Protein AF-A0A317JGL7-F1 (afdb_monomer)

Solvent-accessible surface area (backbone atoms only — not comparable to full-atom values): 8793 Å² total; per-residue (Å²): 131,55,72,70,55,53,52,53,50,45,55,49,22,46,74,71,59,38,49,68,60,43,53,52,46,31,69,76,31,70,33,35,59,76,51,60,47,72,59,53,47,53,44,43,31,50,15,38,63,73,63,32,55,70,47,31,49,56,47,66,72,28,68,26,40,73,66,47,68,76,54,64,68,44,40,49,33,18,29,34,66,58,34,55,73,58,35,52,55,50,64,71,30,68,55,30,70,76,59,64,75,60,56,67,58,53,41,48,34,6,54,76,44,67,22,58,71,48,38,54,49,51,55,71,36,80,80,33,64,76,62,49,70,68,56,54,55,51,50,40,74,75,72,50,88,49,64,62,62,51,50,54,44,52,53,58,58,74,73,113

Secondary structure (DSSP, 8-state):
--HHHHHHHHHHHHHHT-HHHHHHHHHHTTTTTTS-HHHHHHHHHHHHHTT-HHHHHHHHHSGGGGG----HHHHHHHHHTT-HHHHHHHHHSHHHHHSPPPHHHHHHHHHHTT-HHHHHHHTTSGGGGG--HHHHHHHHHHH---HHHHHHHHHHHTT-

pLDDT: mean 86.62, std 7.43, range [59.5, 96.19]

Mean predicted aligned error: 5.41 Å

Nearest PDB structures (foldseek):
  5i9d-assembly1_A  TM=4.124E-01  e=6.430E-01  unidentified
  5nps-assembly1_A  TM=3.185E-01  e=7.068E-01  Homo sapiens
  7t7t-assembly2_B  TM=2.854E-01  e=8.145E-01  Citrus unshiu
  4kvm-assembly1_A  TM=3.212E-01  e=3.697E+00  Schizosaccharomyces pombe 972h-
  5nnp-assembly1_A  TM=2.253E-01  e=1.436E+00  Thermochaetoides thermophila DSM 1495

Foldseek 3Di:
DPLVVLLVQLLVCLQVLVQVSLVVSCVVCVQCLSPDQVSLLVSLLSCLLVVSLVSNVSSCPTPSVVVNLDCPSNLLSCLLQLVLVSNVSVCPDVSCVVPPDDLLSSLLNNLNSVNLVSNLVSLVDPVNLPDDPVSLVVSCVVRDPPPPSSVVSVVSNVVD

Structure (mmCIF, N/CA/C/O backbone):
data_AF-A0A317JGL7-F1
#
_entry.id   AF-A0A317JGL7-F1
#
loop_
_atom_site.group_PDB
_atom_site.id
_atom_site.type_symbol
_atom_site.label_atom_id
_atom_site.label_alt_id
_atom_site.label_comp_id
_atom_site.label_asym_id
_atom_site.label_entity_id
_atom_site.label_seq_id
_atom_site.pdbx_PDB_ins_code
_atom_site.Cartn_x
_atom_site.Cartn_y
_atom_site.Cartn_z
_atom_site.occupancy
_atom_site.B_iso_or_equiv
_atom_site.auth_seq_id
_atom_site.auth_comp_id
_atom_site.auth_asym_id
_atom_site.auth_atom_id
_atom_site.pdbx_PDB_model_num
ATOM 1 N N . MET A 1 1 ? 20.661 4.495 -22.694 1.00 59.50 1 MET A N 1
ATOM 2 C CA . MET A 1 1 ? 20.892 5.270 -21.449 1.00 59.50 1 MET A CA 1
ATOM 3 C C . MET A 1 1 ? 21.668 4.400 -20.473 1.00 59.50 1 MET A C 1
ATOM 5 O O . MET A 1 1 ? 21.392 3.211 -20.425 1.00 59.50 1 MET A O 1
ATOM 9 N N . SER A 1 2 ? 22.622 4.943 -19.712 1.00 74.56 2 SER A N 1
ATOM 10 C CA . SER A 1 2 ? 23.268 4.170 -18.640 1.00 74.56 2 SER A CA 1
ATOM 11 C C . SER A 1 2 ? 22.272 3.890 -17.496 1.00 74.56 2 SER A C 1
ATOM 13 O O . SER A 1 2 ? 21.355 4.696 -17.294 1.00 74.56 2 SER A O 1
ATOM 15 N N . PRO A 1 3 ? 22.452 2.818 -16.698 1.00 72.00 3 PRO A N 1
ATOM 16 C CA . PRO A 1 3 ? 21.606 2.544 -15.530 1.00 72.00 3 PRO A CA 1
ATOM 17 C C . PRO A 1 3 ? 21.520 3.728 -14.549 1.00 72.00 3 PRO A C 1
ATOM 19 O O . PRO A 1 3 ? 20.461 4.014 -13.997 1.00 72.00 3 PRO A O 1
ATOM 22 N N . SER A 1 4 ? 22.611 4.487 -14.393 1.00 77.81 4 SER A N 1
ATOM 23 C CA . SER A 1 4 ? 22.655 5.710 -13.574 1.00 77.81 4 SER A CA 1
ATOM 24 C C . SER A 1 4 ? 21.751 6.826 -14.121 1.00 77.81 4 SER A C 1
ATOM 26 O O . SER A 1 4 ? 21.066 7.506 -13.353 1.00 77.81 4 SER A O 1
ATOM 28 N N . ASN A 1 5 ? 21.678 6.986 -15.447 1.00 84.50 5 ASN A N 1
ATOM 29 C CA . ASN A 1 5 ? 20.816 7.990 -16.075 1.00 84.50 5 ASN A CA 1
ATOM 30 C C . ASN A 1 5 ? 19.332 7.625 -15.948 1.00 84.50 5 ASN A C 1
ATOM 32 O O . ASN A 1 5 ? 18.528 8.507 -15.655 1.00 84.50 5 ASN A O 1
ATOM 36 N N . LEU A 1 6 ? 18.977 6.341 -16.086 1.00 84.25 6 LEU A N 1
ATOM 37 C CA . LEU A 1 6 ? 17.603 5.871 -15.868 1.00 84.25 6 LEU A CA 1
ATOM 38 C C . LEU A 1 6 ? 17.145 6.116 -14.426 1.00 84.25 6 LEU A C 1
ATOM 40 O O . LEU A 1 6 ? 16.033 6.585 -14.205 1.00 84.25 6 LEU A O 1
ATOM 44 N N . GLN A 1 7 ? 18.015 5.883 -13.439 1.00 82.38 7 GLN A N 1
ATOM 45 C CA . GLN A 1 7 ? 17.689 6.148 -12.035 1.00 82.38 7 GLN A CA 1
ATOM 46 C C . GLN A 1 7 ? 17.459 7.637 -11.751 1.00 82.38 7 GLN A C 1
ATOM 48 O O . GLN A 1 7 ? 16.514 7.987 -11.043 1.00 82.38 7 GLN A O 1
ATOM 53 N N . LYS A 1 8 ? 18.297 8.524 -12.301 1.00 87.38 8 LYS A N 1
ATOM 54 C CA . LYS A 1 8 ? 18.108 9.978 -12.167 1.00 87.38 8 LYS A CA 1
ATOM 55 C C . LYS A 1 8 ? 16.805 10.432 -12.824 1.00 87.38 8 LYS A C 1
ATOM 57 O O . LYS A 1 8 ? 16.046 11.162 -12.192 1.00 87.38 8 LYS A O 1
ATOM 62 N N . ALA A 1 9 ? 16.535 9.965 -14.044 1.00 89.62 9 ALA A N 1
ATOM 63 C CA . ALA A 1 9 ? 15.305 10.271 -14.768 1.00 89.62 9 ALA A CA 1
ATOM 64 C C . ALA A 1 9 ? 14.064 9.794 -14.000 1.00 89.62 9 ALA A C 1
ATOM 66 O O . ALA A 1 9 ? 13.105 10.548 -13.866 1.00 89.62 9 ALA A O 1
ATOM 67 N N . LEU A 1 10 ? 14.121 8.596 -13.406 1.00 88.31 10 LEU A N 1
ATOM 68 C CA . LEU A 1 10 ? 13.036 8.052 -12.593 1.00 88.31 10 LEU A CA 1
ATOM 69 C C . LEU A 1 10 ? 12.751 8.961 -11.393 1.00 88.31 10 LEU A C 1
ATOM 71 O O . LEU A 1 10 ? 11.619 9.380 -11.186 1.00 88.31 10 LEU A O 1
ATOM 75 N N . ILE A 1 11 ? 13.782 9.347 -10.636 1.00 86.06 11 ILE A N 1
ATOM 76 C CA . ILE A 1 11 ? 13.613 10.236 -9.476 1.00 86.06 11 ILE A CA 1
ATOM 77 C C . ILE A 1 11 ? 12.961 11.569 -9.877 1.00 86.06 11 ILE A C 1
ATOM 79 O O . ILE A 1 11 ? 12.111 12.067 -9.138 1.00 86.06 11 ILE A O 1
ATOM 83 N N . VAL A 1 12 ? 13.353 12.152 -11.015 1.00 89.81 12 VAL A N 1
ATOM 84 C CA . VAL A 1 12 ? 12.757 13.402 -11.514 1.00 89.81 12 VAL A CA 1
ATOM 85 C C . VAL A 1 12 ? 11.292 13.189 -11.881 1.00 89.81 12 VAL A C 1
ATOM 87 O O . VAL A 1 12 ? 10.447 13.909 -11.360 1.00 89.81 12 VAL A O 1
ATOM 90 N N . ALA A 1 13 ? 10.989 12.164 -12.681 1.00 90.75 13 ALA A N 1
ATOM 91 C CA . ALA A 1 13 ? 9.632 11.866 -13.129 1.00 90.75 13 ALA A CA 1
ATOM 92 C C . ALA A 1 13 ? 8.659 11.651 -11.959 1.00 90.75 13 ALA A C 1
ATOM 94 O O . ALA A 1 13 ? 7.531 12.129 -11.979 1.00 90.75 13 ALA A O 1
ATOM 95 N N . ILE A 1 14 ? 9.104 11.005 -10.878 1.00 85.44 14 ILE A N 1
ATOM 96 C CA . ILE A 1 14 ? 8.277 10.840 -9.675 1.00 85.44 14 ILE A CA 1
ATOM 97 C C . ILE A 1 14 ? 8.040 12.136 -8.919 1.00 85.44 14 ILE A C 1
ATOM 99 O O . ILE A 1 14 ? 6.915 12.373 -8.472 1.00 85.44 14 ILE A O 1
ATOM 103 N N . LYS A 1 15 ? 9.070 12.975 -8.786 1.00 84.50 15 LYS A N 1
ATOM 104 C CA . LYS A 1 15 ? 8.933 14.283 -8.138 1.00 84.50 15 LYS A CA 1
ATOM 105 C C . LYS A 1 15 ? 7.970 15.195 -8.892 1.00 84.50 15 LYS A C 1
ATOM 107 O O . LYS A 1 15 ? 7.255 15.954 -8.253 1.00 84.50 15 LYS A O 1
ATOM 112 N N . THR A 1 16 ? 7.949 15.115 -10.220 1.00 89.62 16 THR A N 1
ATOM 113 C CA . THR A 1 16 ? 7.069 15.930 -11.067 1.00 89.62 16 THR A CA 1
ATOM 114 C C . THR A 1 1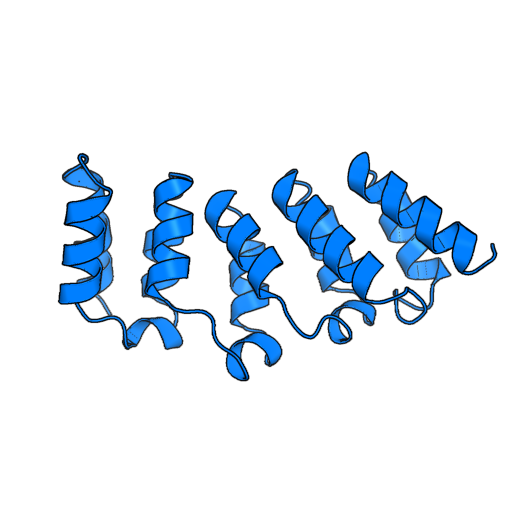6 ? 5.719 15.277 -11.361 1.00 89.62 16 THR A C 1
ATOM 116 O O . THR A 1 16 ? 4.858 15.929 -11.938 1.00 89.62 16 THR A O 1
ATOM 119 N N . GLY A 1 17 ? 5.519 14.009 -10.981 1.00 89.56 17 GLY A N 1
ATOM 120 C CA . GLY A 1 17 ? 4.296 13.261 -11.292 1.00 89.56 17 GLY A CA 1
ATOM 121 C C . GLY A 1 17 ? 4.164 12.856 -12.760 1.00 89.56 17 GLY A C 1
ATOM 122 O O . GLY A 1 17 ? 3.065 12.550 -13.214 1.00 89.56 17 GLY A O 1
ATOM 123 N N . ASP A 1 18 ? 5.272 12.834 -13.498 1.00 94.25 18 ASP A N 1
ATOM 124 C CA . ASP A 1 18 ? 5.323 12.486 -14.915 1.00 94.25 18 ASP A CA 1
ATOM 125 C C . ASP A 1 18 ? 5.168 10.970 -15.118 1.00 94.25 18 ASP A C 1
ATOM 127 O O . ASP A 1 18 ? 6.133 10.199 -15.171 1.00 94.25 18 ASP A O 1
ATOM 131 N N . LEU A 1 19 ? 3.907 10.541 -15.200 1.00 93.19 19 LEU A N 1
ATOM 132 C CA . LEU A 1 19 ? 3.527 9.148 -15.404 1.00 93.19 19 LEU A CA 1
ATOM 133 C C . LEU A 1 19 ? 4.074 8.577 -16.718 1.00 93.19 19 LEU A C 1
ATOM 135 O O . LEU A 1 19 ? 4.467 7.410 -16.749 1.00 93.19 19 LEU A O 1
ATOM 139 N N . GLU A 1 20 ? 4.118 9.375 -17.783 1.00 94.88 20 GLU A N 1
ATOM 140 C CA . GLU A 1 20 ? 4.553 8.909 -19.101 1.00 94.88 20 GLU A CA 1
ATOM 141 C C . GLU A 1 20 ? 6.045 8.590 -19.098 1.00 94.88 20 GLU A C 1
ATOM 143 O O . GLU A 1 20 ? 6.448 7.499 -19.510 1.00 94.88 20 GLU A O 1
ATOM 148 N N . THR A 1 21 ? 6.867 9.462 -18.508 1.00 93.06 21 THR A N 1
ATOM 149 C CA . THR A 1 21 ? 8.292 9.163 -18.326 1.00 93.06 21 THR A CA 1
ATOM 150 C C . THR A 1 21 ? 8.496 7.921 -17.455 1.00 93.06 21 THR A C 1
ATOM 152 O O . THR A 1 21 ? 9.347 7.086 -17.767 1.00 93.06 21 THR A O 1
ATOM 155 N N . VAL A 1 22 ? 7.697 7.723 -16.398 1.00 92.31 22 VA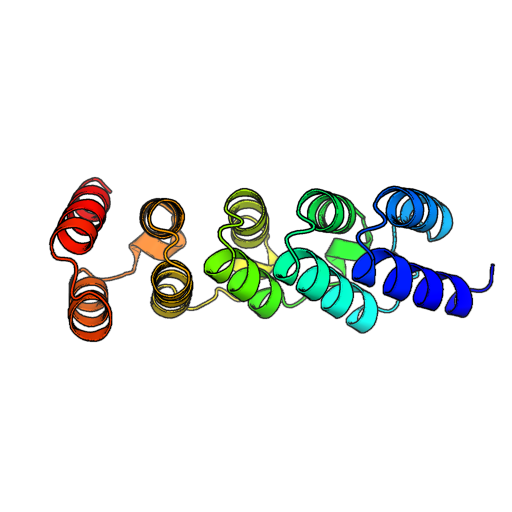L A N 1
ATOM 156 C CA . VAL A 1 22 ? 7.770 6.494 -15.585 1.00 92.31 22 VAL A CA 1
ATOM 157 C C . VAL A 1 22 ? 7.443 5.250 -16.412 1.00 92.31 22 VAL A C 1
ATOM 159 O O . VAL A 1 22 ? 8.184 4.271 -16.328 1.00 92.31 22 VAL A O 1
ATOM 162 N N . ARG A 1 23 ? 6.396 5.276 -17.247 1.00 93.12 23 ARG A N 1
ATOM 163 C CA . ARG A 1 23 ? 6.047 4.157 -18.144 1.00 93.12 23 ARG A CA 1
ATOM 164 C C . ARG A 1 23 ? 7.181 3.834 -19.118 1.00 93.12 23 ARG A C 1
ATOM 166 O O . ARG A 1 23 ? 7.534 2.666 -19.273 1.00 93.12 23 ARG A O 1
ATOM 173 N N . VAL A 1 24 ? 7.798 4.853 -19.717 1.00 93.50 24 VAL A N 1
ATOM 174 C CA . VAL A 1 24 ? 8.959 4.679 -20.605 1.00 93.50 24 VAL A CA 1
ATOM 175 C C . VAL A 1 24 ? 10.135 4.049 -19.855 1.00 93.50 24 VAL A C 1
ATOM 177 O O . VAL A 1 24 ? 10.755 3.108 -20.353 1.00 93.50 24 VAL A O 1
ATOM 180 N N . ILE A 1 25 ? 10.428 4.512 -18.636 1.00 91.56 25 ILE A N 1
ATOM 181 C CA . ILE A 1 25 ? 11.523 3.967 -17.822 1.00 91.56 25 ILE A CA 1
ATOM 182 C C . ILE A 1 25 ? 11.252 2.517 -17.415 1.00 91.56 25 ILE A C 1
ATOM 184 O O . ILE A 1 25 ? 12.182 1.712 -17.447 1.00 91.56 25 ILE A O 1
ATOM 188 N N . ILE A 1 26 ? 10.012 2.162 -17.064 1.00 92.25 26 ILE A N 1
ATOM 189 C CA . ILE A 1 26 ? 9.619 0.778 -16.756 1.00 92.25 26 ILE A CA 1
ATOM 190 C C . ILE A 1 26 ? 10.009 -0.148 -17.916 1.00 92.25 26 ILE A C 1
ATOM 192 O O . ILE A 1 26 ? 10.686 -1.152 -17.697 1.00 92.25 26 ILE A O 1
ATOM 196 N N . ILE A 1 27 ? 9.673 0.232 -19.152 1.00 91.00 27 ILE A N 1
ATOM 197 C CA . ILE A 1 27 ? 10.020 -0.537 -20.356 1.00 91.00 27 ILE A CA 1
ATOM 198 C C . ILE A 1 27 ? 11.546 -0.584 -20.553 1.00 91.00 27 ILE A C 1
ATOM 200 O O . ILE A 1 27 ? 12.108 -1.647 -20.806 1.00 91.00 27 ILE A O 1
ATOM 204 N N . ALA A 1 28 ? 12.236 0.546 -20.381 1.00 90.38 28 ALA A N 1
ATOM 205 C CA . ALA A 1 28 ? 13.672 0.674 -20.644 1.00 90.38 28 ALA A CA 1
ATOM 206 C C . ALA A 1 28 ? 14.601 0.049 -19.580 1.00 90.38 28 ALA A C 1
ATOM 208 O O . ALA A 1 28 ? 15.813 0.014 -19.786 1.00 90.38 28 ALA A O 1
ATOM 209 N N . SER A 1 29 ? 14.073 -0.407 -18.439 1.00 88.31 29 SER A N 1
ATOM 210 C CA . SER A 1 29 ? 14.858 -0.892 -17.285 1.00 88.31 29 SER A CA 1
ATOM 211 C C . SER A 1 29 ? 14.502 -2.317 -16.861 1.00 88.31 29 SER A C 1
ATOM 213 O O . SER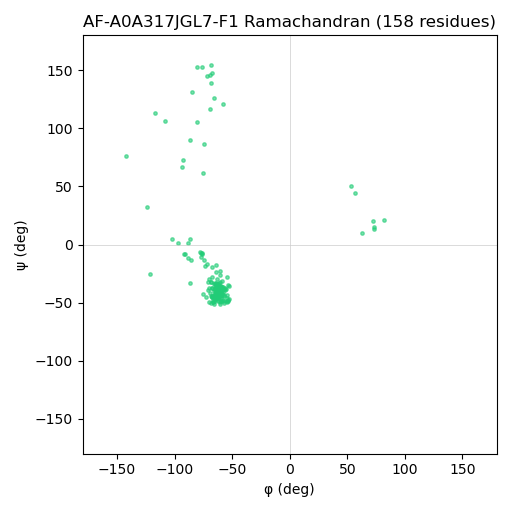 A 1 29 ? 14.534 -2.647 -15.671 1.00 88.31 29 SER A O 1
ATOM 215 N N . ASN A 1 30 ? 14.116 -3.150 -17.836 1.00 90.44 30 ASN A N 1
ATOM 216 C CA . ASN A 1 30 ? 13.707 -4.534 -17.599 1.00 90.44 30 ASN A CA 1
ATOM 217 C C . ASN A 1 30 ? 12.608 -4.612 -16.521 1.00 90.44 30 ASN A C 1
ATOM 219 O O . ASN A 1 30 ? 12.727 -5.322 -15.521 1.00 90.44 30 ASN A O 1
ATOM 223 N N . ASN A 1 31 ? 11.562 -3.796 -16.687 1.00 92.88 31 ASN A N 1
ATOM 224 C CA . ASN A 1 31 ? 10.448 -3.679 -15.748 1.00 92.88 31 ASN A CA 1
ATOM 225 C C . ASN A 1 31 ? 10.888 -3.296 -14.315 1.00 92.88 31 ASN A C 1
ATOM 227 O O . ASN A 1 31 ? 10.446 -3.882 -13.325 1.00 92.88 31 ASN A O 1
ATOM 231 N N . LEU A 1 32 ? 11.797 -2.318 -14.210 1.00 91.88 32 LEU A N 1
ATOM 232 C CA . LEU A 1 32 ? 12.438 -1.834 -12.978 1.00 91.88 32 LEU A CA 1
ATOM 233 C C . LEU A 1 32 ? 13.313 -2.863 -12.227 1.00 91.88 32 LEU A C 1
ATOM 235 O O . LEU A 1 32 ? 13.748 -2.567 -11.111 1.00 91.88 32 LEU A O 1
ATOM 239 N N . LYS A 1 33 ? 13.622 -4.041 -12.795 1.00 90.06 33 LYS A N 1
ATOM 240 C CA . LYS A 1 33 ? 14.520 -5.028 -12.152 1.00 90.06 33 LYS A CA 1
ATOM 241 C C . LYS A 1 33 ? 15.934 -4.492 -11.952 1.00 90.06 33 LYS A C 1
ATOM 243 O O . LYS A 1 33 ? 16.559 -4.791 -10.938 1.00 90.06 33 LYS A O 1
ATOM 248 N N . ASP A 1 34 ? 16.394 -3.655 -12.877 1.00 85.56 34 ASP A N 1
ATOM 249 C CA . ASP A 1 34 ? 17.758 -3.115 -12.877 1.00 85.56 34 ASP A CA 1
ATOM 250 C C . ASP A 1 34 ? 17.877 -1.815 -12.052 1.00 85.56 34 ASP A C 1
ATOM 252 O O . ASP A 1 34 ? 18.939 -1.189 -11.967 1.00 85.56 34 ASP A O 1
ATOM 256 N N . VAL A 1 35 ? 16.776 -1.369 -11.435 1.00 84.44 35 VAL A N 1
ATOM 257 C CA . VAL A 1 35 ? 16.745 -0.164 -10.602 1.00 84.44 35 VAL A CA 1
ATOM 258 C C . VAL A 1 35 ? 17.182 -0.496 -9.179 1.00 84.44 35 VAL A C 1
ATOM 260 O O . VAL A 1 35 ? 16.664 -1.404 -8.533 1.00 84.44 35 VAL A O 1
ATOM 263 N N . TYR A 1 36 ? 18.100 0.310 -8.639 1.00 86.00 36 TYR A N 1
ATOM 264 C CA . TYR A 1 36 ? 18.558 0.172 -7.259 1.00 86.00 36 TYR A CA 1
ATOM 265 C C . TYR A 1 36 ? 17.389 0.272 -6.260 1.00 86.00 36 TYR A C 1
ATOM 267 O O . TYR A 1 36 ? 16.694 1.290 -6.186 1.00 86.00 36 TYR A O 1
ATOM 275 N N . PHE A 1 37 ? 17.177 -0.779 -5.462 1.00 83.12 37 PHE A N 1
ATOM 276 C CA . PHE A 1 37 ? 15.965 -0.940 -4.650 1.00 83.12 37 PHE A CA 1
ATOM 277 C C . PHE A 1 37 ? 15.686 0.199 -3.643 1.00 83.12 37 PHE A C 1
ATOM 279 O O . PHE A 1 37 ? 14.515 0.554 -3.496 1.00 83.12 37 PHE A O 1
ATOM 286 N N . PRO A 1 38 ? 16.665 0.844 -2.962 1.00 86.69 38 PRO A N 1
ATOM 287 C CA . PRO A 1 38 ? 16.372 1.977 -2.082 1.00 86.69 38 PRO A CA 1
ATOM 288 C C . PRO A 1 38 ? 15.838 3.178 -2.854 1.00 86.69 38 PRO A C 1
ATOM 290 O O . PRO A 1 38 ? 14.975 3.897 -2.347 1.00 86.69 38 PRO A O 1
ATOM 293 N N . ASN A 1 39 ? 16.308 3.376 -4.090 1.00 84.94 39 ASN A N 1
ATOM 294 C CA . ASN A 1 39 ? 15.779 4.415 -4.965 1.00 84.94 39 ASN A CA 1
ATOM 295 C C . ASN A 1 39 ? 14.341 4.097 -5.355 1.00 84.94 39 ASN A C 1
ATOM 297 O O . ASN A 1 39 ? 13.502 4.989 -5.252 1.00 84.94 39 ASN A O 1
ATOM 301 N N . LEU A 1 40 ? 14.043 2.844 -5.712 1.00 89.19 40 LEU A N 1
ATOM 302 C CA . LEU A 1 40 ? 12.687 2.409 -6.049 1.00 89.19 40 LEU A CA 1
ATOM 303 C C . LEU A 1 40 ? 11.722 2.508 -4.854 1.00 89.19 40 LEU A C 1
ATOM 305 O O . LEU A 1 40 ? 10.610 3.010 -4.994 1.00 89.19 40 LEU A O 1
ATOM 309 N N . LYS A 1 41 ? 12.160 2.113 -3.652 1.00 91.94 41 LYS A N 1
ATOM 310 C CA . LYS A 1 41 ? 11.378 2.250 -2.412 1.00 91.94 41 LYS A CA 1
ATOM 311 C C . LYS A 1 41 ? 11.058 3.711 -2.103 1.00 91.94 41 LYS A C 1
ATOM 313 O O . LYS A 1 41 ? 9.904 4.040 -1.844 1.00 91.94 41 LYS A O 1
ATOM 318 N N . ARG A 1 42 ? 12.070 4.585 -2.113 1.00 90.25 42 ARG A N 1
ATOM 319 C CA . ARG A 1 42 ? 11.892 6.027 -1.871 1.00 90.25 42 ARG A CA 1
ATOM 320 C C . ARG A 1 42 ? 10.936 6.637 -2.891 1.00 90.25 42 ARG A C 1
ATOM 322 O O . ARG A 1 42 ? 10.047 7.391 -2.527 1.00 90.25 42 ARG A O 1
ATOM 329 N N . THR A 1 43 ? 11.113 6.254 -4.145 1.00 89.50 43 THR A N 1
ATOM 330 C CA . THR A 1 43 ? 10.274 6.627 -5.280 1.00 89.50 43 THR A CA 1
ATOM 331 C C . THR A 1 43 ? 8.806 6.241 -5.071 1.00 89.50 43 THR A C 1
ATOM 333 O O . THR A 1 43 ? 7.928 7.087 -5.210 1.00 89.50 43 THR A O 1
ATOM 336 N N . LEU A 1 44 ? 8.532 4.997 -4.664 1.00 94.88 44 LEU A N 1
ATOM 337 C CA . LEU A 1 44 ? 7.175 4.553 -4.350 1.00 94.88 44 LEU A CA 1
ATOM 338 C C . LEU A 1 44 ? 6.558 5.402 -3.229 1.00 94.88 44 LEU A C 1
ATOM 340 O O . LEU A 1 44 ? 5.450 5.903 -3.386 1.00 94.88 44 LEU A O 1
ATOM 344 N N . ILE A 1 45 ? 7.283 5.605 -2.125 1.00 95.12 45 ILE A N 1
ATOM 345 C CA . ILE A 1 45 ? 6.798 6.399 -0.983 1.00 95.12 45 ILE A CA 1
ATOM 346 C C . ILE A 1 45 ? 6.475 7.836 -1.409 1.00 95.12 45 ILE A C 1
ATOM 348 O O . ILE A 1 45 ? 5.401 8.333 -1.090 1.00 95.12 45 ILE A O 1
ATOM 352 N N . GLU A 1 46 ? 7.361 8.480 -2.168 1.00 93.25 46 GLU A N 1
ATOM 353 C CA . GLU A 1 46 ? 7.174 9.861 -2.624 1.00 93.25 46 GLU A CA 1
ATOM 354 C C . GLU A 1 46 ? 5.966 9.996 -3.565 1.00 93.25 46 GLU A C 1
ATOM 356 O O . GLU A 1 46 ? 5.182 10.932 -3.435 1.00 93.25 46 GLU A O 1
ATOM 361 N N . SER A 1 47 ? 5.760 9.026 -4.465 1.00 94.38 47 SER A N 1
ATOM 362 C CA . SER A 1 47 ? 4.584 9.018 -5.346 1.00 94.38 47 SER A CA 1
ATOM 363 C C . SER A 1 47 ? 3.266 8.905 -4.574 1.00 94.38 47 SER A C 1
ATOM 365 O O . SER A 1 47 ? 2.294 9.566 -4.925 1.00 94.38 47 SER A O 1
ATOM 367 N N . ILE A 1 48 ? 3.243 8.117 -3.494 1.00 96.19 48 ILE A N 1
ATOM 368 C CA . ILE A 1 48 ? 2.072 7.971 -2.621 1.00 96.19 48 ILE A CA 1
ATOM 369 C C . ILE A 1 48 ? 1.849 9.266 -1.845 1.00 96.19 48 ILE A C 1
ATOM 371 O O . ILE A 1 48 ? 0.751 9.804 -1.861 1.00 96.19 48 ILE A O 1
ATOM 375 N N . LYS A 1 49 ? 2.899 9.791 -1.213 1.00 94.38 49 LYS A N 1
ATOM 376 C CA . LYS A 1 49 ? 2.843 11.010 -0.403 1.00 94.38 49 LYS A CA 1
ATOM 377 C C . LYS A 1 49 ? 2.340 12.226 -1.190 1.00 94.38 49 LYS A C 1
ATOM 379 O O . LYS A 1 49 ? 1.589 13.028 -0.647 1.00 94.38 49 LYS A O 1
ATOM 384 N N . ASN A 1 50 ? 2.729 12.347 -2.459 1.00 91.94 50 ASN A N 1
ATOM 385 C CA . ASN A 1 50 ? 2.317 13.452 -3.331 1.00 91.94 50 ASN A CA 1
ATOM 386 C C . ASN A 1 50 ? 0.982 13.193 -4.051 1.00 91.94 50 ASN A C 1
ATOM 388 O O . ASN A 1 50 ? 0.574 13.986 -4.893 1.00 91.94 50 ASN A O 1
ATOM 392 N N . GLY A 1 51 ? 0.294 12.084 -3.757 1.00 91.62 51 GLY A N 1
ATOM 393 C CA . GLY A 1 51 ? -0.992 11.758 -4.374 1.00 91.62 51 GLY A CA 1
ATOM 394 C C . GLY A 1 51 ? -0.904 11.312 -5.837 1.00 91.62 51 GLY A C 1
ATOM 395 O O . GLY A 1 51 ? -1.931 11.205 -6.508 1.00 91.62 51 GLY A O 1
ATOM 396 N N . HIS A 1 52 ? 0.290 10.989 -6.346 1.00 94.12 52 HIS A N 1
ATOM 397 C CA . HIS A 1 52 ? 0.509 10.444 -7.690 1.00 94.12 52 HIS A CA 1
ATOM 398 C C . HIS A 1 52 ? 0.104 8.958 -7.748 1.00 94.12 52 HIS A C 1
ATOM 400 O O . HIS A 1 52 ? 0.917 8.067 -7.997 1.00 94.12 52 HIS A O 1
ATOM 406 N N . VAL A 1 53 ? -1.178 8.677 -7.497 1.00 92.00 53 VAL A N 1
ATOM 407 C CA . VAL A 1 53 ? -1.722 7.323 -7.302 1.00 92.00 53 VAL A CA 1
ATOM 408 C C . VAL A 1 53 ? -1.487 6.416 -8.511 1.00 92.00 53 VAL A C 1
ATOM 410 O O . VAL A 1 53 ? -1.114 5.257 -8.338 1.00 92.00 53 VAL A O 1
ATOM 413 N N . GLU A 1 54 ? -1.681 6.917 -9.731 1.00 93.94 54 GLU A N 1
ATOM 414 C CA . GLU A 1 54 ? -1.462 6.115 -10.945 1.00 93.94 54 GLU A CA 1
ATOM 415 C C . GLU A 1 54 ? 0.017 5.788 -11.165 1.00 93.94 54 GLU A C 1
ATOM 417 O O . GLU A 1 54 ? 0.353 4.690 -11.608 1.00 93.94 54 GLU A O 1
ATOM 422 N N . LEU A 1 55 ? 0.911 6.689 -10.758 1.00 94.12 55 LEU A N 1
ATOM 423 C CA . LEU A 1 55 ? 2.348 6.450 -10.773 1.00 94.12 55 LEU A CA 1
ATOM 424 C C . LEU A 1 55 ? 2.716 5.362 -9.758 1.00 94.12 55 LEU A C 1
ATOM 426 O O . LEU A 1 55 ? 3.362 4.375 -10.111 1.00 94.12 55 LEU A O 1
ATOM 430 N N . ALA A 1 56 ? 2.241 5.488 -8.517 1.00 95.44 56 ALA A N 1
ATOM 431 C CA . ALA A 1 56 ? 2.455 4.474 -7.491 1.00 95.44 56 ALA A CA 1
ATOM 432 C C . ALA A 1 56 ? 1.982 3.088 -7.965 1.00 95.44 56 ALA A C 1
ATOM 434 O O . ALA A 1 56 ? 2.708 2.107 -7.820 1.00 95.44 56 ALA A O 1
ATOM 435 N N . LYS A 1 57 ? 0.813 3.003 -8.614 1.00 95.19 57 LYS A N 1
ATOM 436 C CA . LYS A 1 57 ? 0.313 1.754 -9.214 1.00 95.19 57 LYS A CA 1
ATOM 437 C C . LYS A 1 57 ? 1.205 1.232 -10.341 1.00 95.19 57 LYS A C 1
ATOM 439 O O . LYS A 1 57 ? 1.453 0.029 -10.389 1.00 95.19 57 LYS A O 1
ATOM 444 N N . ALA A 1 58 ? 1.706 2.098 -11.223 1.00 94.50 58 ALA A N 1
ATOM 445 C CA . ALA A 1 58 ? 2.642 1.697 -12.274 1.00 94.50 58 ALA A CA 1
ATOM 446 C C . ALA A 1 58 ? 3.919 1.081 -11.676 1.00 94.50 58 ALA A C 1
ATOM 448 O O . ALA A 1 58 ? 4.372 0.030 -12.119 1.00 94.50 58 ALA A O 1
ATOM 449 N N . ILE A 1 59 ? 4.446 1.657 -10.590 1.00 93.81 59 ILE A N 1
ATOM 450 C CA . ILE A 1 59 ? 5.571 1.062 -9.857 1.00 93.81 59 ILE A CA 1
ATOM 451 C C . ILE A 1 59 ? 5.168 -0.283 -9.243 1.00 93.81 59 ILE A C 1
ATOM 453 O O . ILE A 1 59 ? 5.901 -1.255 -9.387 1.00 93.81 59 ILE A O 1
ATOM 457 N N . MET A 1 60 ? 4.014 -0.371 -8.576 1.00 95.06 60 MET A N 1
ATOM 458 C CA . MET A 1 60 ? 3.563 -1.591 -7.887 1.00 95.06 60 MET A CA 1
ATOM 459 C C . MET A 1 60 ? 3.227 -2.758 -8.826 1.00 95.06 60 MET A C 1
ATOM 461 O O . MET A 1 60 ? 3.180 -3.900 -8.376 1.00 95.06 60 MET A O 1
ATOM 465 N N . THR A 1 61 ? 2.986 -2.478 -10.107 1.00 94.62 61 THR A N 1
ATOM 466 C CA . THR A 1 61 ? 2.756 -3.489 -11.153 1.00 94.62 61 THR A CA 1
AT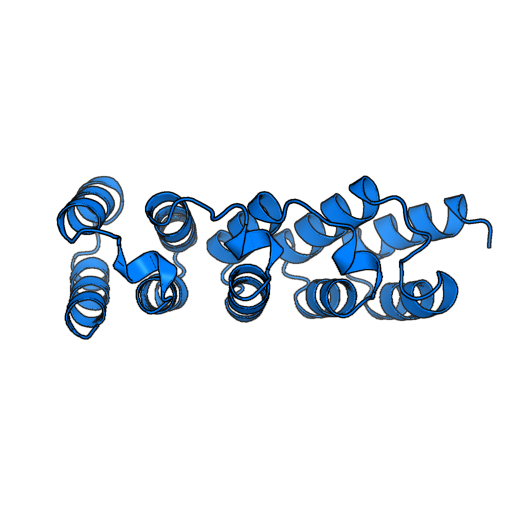OM 467 C C . THR A 1 61 ? 4.038 -3.906 -11.875 1.00 94.62 61 THR A C 1
ATOM 469 O O . THR A 1 61 ? 4.017 -4.872 -12.632 1.00 94.62 61 THR A O 1
ATOM 472 N N . SER A 1 62 ? 5.158 -3.223 -11.619 1.00 94.31 62 SER A N 1
ATOM 473 C CA . SER A 1 62 ? 6.461 -3.604 -12.162 1.00 94.31 62 SER A CA 1
ATOM 474 C C . SER A 1 62 ? 7.060 -4.811 -11.438 1.00 94.31 62 SER A C 1
ATOM 476 O O . SER A 1 62 ? 6.855 -5.002 -10.236 1.00 94.31 62 SER A O 1
ATOM 478 N N . ASP A 1 63 ? 7.894 -5.578 -12.135 1.00 94.19 63 ASP A N 1
ATOM 479 C CA . ASP A 1 63 ? 8.620 -6.698 -11.533 1.00 94.19 63 ASP A CA 1
ATOM 480 C C . ASP A 1 63 ? 9.598 -6.222 -10.446 1.00 94.19 63 ASP A C 1
ATOM 482 O O . ASP A 1 63 ? 9.801 -6.901 -9.438 1.00 94.19 63 ASP A O 1
ATOM 486 N N . GLY A 1 64 ? 10.174 -5.024 -10.608 1.00 91.62 64 GLY A N 1
ATOM 487 C CA . GLY A 1 64 ? 11.050 -4.408 -9.611 1.00 91.62 64 GLY A CA 1
ATOM 488 C C . GLY A 1 64 ? 10.368 -4.169 -8.258 1.00 91.62 64 GLY A C 1
ATOM 489 O O . GLY A 1 64 ? 11.048 -4.129 -7.230 1.00 91.62 64 GLY A O 1
ATOM 490 N N . PHE A 1 65 ? 9.033 -4.078 -8.202 1.00 93.06 65 PHE A N 1
ATOM 491 C CA . PHE A 1 65 ? 8.296 -3.946 -6.939 1.00 93.06 65 PHE A CA 1
ATOM 492 C C . PHE A 1 65 ? 8.550 -5.112 -5.979 1.00 93.06 65 PHE A C 1
ATOM 494 O O . PHE A 1 65 ? 8.568 -4.918 -4.759 1.00 93.06 65 PHE A O 1
ATOM 501 N N . ALA A 1 66 ? 8.795 -6.316 -6.509 1.00 90.38 66 ALA A N 1
ATOM 502 C CA . ALA A 1 66 ? 9.115 -7.489 -5.704 1.00 90.38 66 ALA A CA 1
ATOM 503 C C . ALA A 1 66 ? 10.401 -7.308 -4.875 1.00 90.38 66 ALA A C 1
ATOM 505 O O . ALA A 1 66 ? 10.502 -7.876 -3.786 1.00 90.38 66 ALA A O 1
ATOM 506 N N . ASN A 1 67 ? 11.323 -6.448 -5.327 1.00 88.69 67 ASN A N 1
ATOM 507 C CA . ASN A 1 67 ? 12.585 -6.149 -4.645 1.00 88.69 67 ASN A CA 1
ATOM 508 C C . ASN A 1 67 ? 12.414 -5.198 -3.441 1.00 88.69 67 ASN A C 1
ATOM 510 O O . ASN A 1 67 ? 13.341 -5.021 -2.647 1.00 88.69 67 ASN A O 1
ATOM 514 N N . ILE A 1 68 ? 11.239 -4.578 -3.259 1.00 90.56 68 ILE A N 1
ATOM 515 C CA . ILE A 1 68 ? 10.961 -3.707 -2.109 1.00 90.56 68 ILE A CA 1
ATOM 516 C C . ILE A 1 68 ? 10.466 -4.555 -0.935 1.00 90.56 68 ILE A C 1
ATOM 518 O O . ILE A 1 68 ? 9.267 -4.749 -0.756 1.00 90.56 68 ILE A O 1
ATOM 522 N N . TYR A 1 69 ? 11.388 -5.030 -0.096 1.00 87.81 69 TYR A N 1
ATOM 523 C CA . TYR A 1 69 ? 11.070 -5.940 1.014 1.00 87.81 69 TYR A CA 1
ATOM 524 C C . TYR A 1 69 ? 10.196 -5.316 2.119 1.00 87.81 69 TYR A C 1
ATOM 526 O O . TYR A 1 69 ? 9.377 -6.007 2.717 1.00 87.81 69 TYR A O 1
ATOM 534 N N . ASN A 1 70 ? 10.356 -4.018 2.400 1.00 88.44 70 ASN A N 1
ATOM 535 C CA . ASN A 1 70 ? 9.646 -3.323 3.476 1.00 88.44 70 ASN A CA 1
ATOM 536 C C . ASN A 1 70 ? 8.747 -2.218 2.913 1.00 88.44 70 ASN A C 1
ATOM 538 O O . ASN A 1 70 ? 9.238 -1.195 2.425 1.00 88.44 70 ASN A O 1
ATOM 542 N N . LEU A 1 71 ? 7.436 -2.419 3.066 1.00 92.44 71 LEU A N 1
ATOM 543 C CA . LEU A 1 71 ? 6.379 -1.524 2.599 1.00 92.44 71 LEU A CA 1
ATOM 544 C C . LEU A 1 71 ? 5.760 -0.655 3.707 1.00 92.44 71 LEU A C 1
ATOM 546 O O . LEU A 1 71 ? 4.843 0.104 3.412 1.00 92.44 71 LEU A O 1
ATOM 550 N N . LYS A 1 72 ? 6.261 -0.699 4.954 1.00 91.62 72 LYS A N 1
ATOM 551 C CA . LYS A 1 72 ? 5.690 0.055 6.090 1.00 91.62 72 LYS A CA 1
ATOM 552 C C . LYS A 1 72 ? 5.551 1.550 5.784 1.00 91.62 72 LYS A C 1
ATOM 554 O O . LYS A 1 72 ? 4.484 2.114 5.979 1.00 91.62 72 LYS A O 1
ATOM 559 N N . GLY A 1 73 ? 6.602 2.178 5.251 1.00 93.06 73 GLY A N 1
ATOM 560 C CA . GLY A 1 73 ? 6.563 3.604 4.894 1.00 93.06 73 GLY A CA 1
ATOM 561 C C . GLY A 1 73 ? 5.531 3.921 3.808 1.00 93.06 73 GLY A C 1
ATOM 562 O O . GLY A 1 73 ? 4.793 4.887 3.928 1.00 93.06 73 GLY A O 1
ATOM 563 N N . ALA A 1 74 ? 5.425 3.066 2.786 1.00 95.31 74 ALA A N 1
ATOM 564 C CA . ALA A 1 74 ? 4.436 3.224 1.720 1.00 95.31 74 ALA A CA 1
ATOM 565 C C . ALA A 1 74 ? 3.000 3.065 2.250 1.00 95.31 74 ALA A C 1
ATOM 567 O O . ALA A 1 74 ? 2.105 3.797 1.840 1.00 95.31 74 ALA A O 1
ATOM 568 N N . LEU A 1 75 ? 2.789 2.138 3.189 1.00 94.69 75 LEU A N 1
ATOM 569 C CA . LEU A 1 75 ? 1.494 1.922 3.824 1.00 94.69 75 LEU A CA 1
ATOM 570 C C . LEU A 1 75 ? 1.082 3.103 4.703 1.00 94.69 75 LEU A C 1
ATOM 572 O O . LEU A 1 75 ? -0.057 3.538 4.602 1.00 94.69 75 LEU A O 1
ATOM 576 N N . ILE A 1 76 ? 1.998 3.644 5.514 1.00 93.62 76 ILE A N 1
ATOM 577 C CA . ILE A 1 76 ? 1.738 4.825 6.353 1.00 93.62 76 ILE A CA 1
ATOM 578 C C . ILE A 1 76 ? 1.286 6.006 5.493 1.00 93.62 76 ILE A C 1
ATOM 580 O O . ILE A 1 76 ? 0.235 6.580 5.766 1.00 93.62 76 ILE A O 1
ATOM 584 N N . GLU A 1 77 ? 2.019 6.328 4.423 1.00 95.56 77 GLU A N 1
ATOM 585 C CA . GLU A 1 77 ? 1.627 7.427 3.530 1.00 95.56 77 GLU A CA 1
ATOM 586 C C . GLU A 1 77 ? 0.290 7.139 2.830 1.00 95.56 77 GLU A C 1
ATOM 588 O O . GLU A 1 77 ? -0.530 8.038 2.670 1.00 95.56 77 GLU A O 1
ATOM 593 N N . ALA A 1 78 ? 0.002 5.879 2.479 1.00 95.50 78 ALA A N 1
ATOM 594 C CA . ALA A 1 78 ? -1.286 5.512 1.894 1.00 95.50 78 ALA A CA 1
ATOM 595 C C . ALA A 1 78 ? -2.455 5.655 2.887 1.00 95.50 78 ALA A C 1
ATOM 597 O O . ALA A 1 78 ? -3.542 6.066 2.481 1.00 95.50 78 ALA A O 1
ATOM 598 N N . MET A 1 79 ? -2.247 5.332 4.169 1.00 93.94 79 MET A N 1
ATOM 599 C CA . MET A 1 79 ? -3.238 5.531 5.237 1.00 93.94 79 MET A CA 1
ATOM 600 C C . MET A 1 79 ? -3.488 7.016 5.473 1.00 93.94 79 MET A C 1
ATOM 602 O O . MET A 1 79 ? -4.634 7.461 5.471 1.00 93.94 79 MET A O 1
ATOM 606 N N . LYS A 1 80 ? -2.404 7.778 5.626 1.00 93.12 80 LYS A N 1
ATOM 607 C CA . LYS A 1 80 ? -2.435 9.206 5.927 1.00 93.12 80 LYS A CA 1
ATOM 608 C C . LYS A 1 80 ? -2.972 10.056 4.776 1.00 93.12 80 LYS A C 1
ATOM 610 O O . LYS A 1 80 ? -3.568 11.085 5.053 1.00 93.12 80 LYS A O 1
ATOM 615 N N . GLY A 1 81 ? -2.738 9.647 3.526 1.00 92.94 81 GLY A N 1
ATOM 616 C CA . GLY A 1 81 ? -3.161 10.358 2.313 1.00 92.94 81 GLY A CA 1
ATOM 617 C C . GLY A 1 81 ? -4.463 9.855 1.683 1.00 92.94 81 GLY A C 1
ATOM 618 O O . GLY A 1 81 ? -4.868 10.345 0.630 1.00 92.94 81 GLY A O 1
ATOM 619 N N . GLY A 1 82 ? -5.132 8.859 2.272 1.00 93.19 82 GLY A N 1
ATOM 620 C CA . GLY A 1 82 ? -6.454 8.462 1.781 1.00 93.19 82 GLY A CA 1
ATOM 621 C C . GLY A 1 82 ? -6.408 7.522 0.574 1.00 93.19 82 GLY A C 1
ATOM 622 O O . GLY A 1 82 ? -7.387 7.381 -0.160 1.00 93.19 82 GLY A O 1
ATOM 623 N N . HIS A 1 83 ? -5.296 6.825 0.353 1.00 95.00 83 HIS A N 1
ATOM 624 C CA . HIS A 1 83 ? -5.071 6.011 -0.841 1.00 95.00 83 HIS A CA 1
ATOM 625 C C . HIS A 1 83 ? -5.469 4.542 -0.638 1.00 95.00 83 HIS A C 1
ATOM 627 O O . HIS A 1 83 ? -4.638 3.631 -0.692 1.00 95.00 83 HIS A O 1
ATOM 633 N N . LEU A 1 84 ? -6.773 4.288 -0.463 1.00 91.81 84 LEU A N 1
ATOM 634 C CA . LEU A 1 84 ? -7.300 2.959 -0.117 1.00 91.81 84 LEU A CA 1
ATOM 635 C C . LEU A 1 84 ? -6.892 1.845 -1.096 1.00 91.81 84 LEU A C 1
ATOM 637 O O . LEU A 1 84 ? -6.601 0.722 -0.687 1.00 91.81 84 LEU A O 1
ATOM 641 N N . LYS A 1 85 ? -6.856 2.141 -2.400 1.00 92.44 85 LYS A N 1
ATOM 642 C CA . LYS A 1 85 ? -6.453 1.158 -3.420 1.00 92.44 85 LYS A CA 1
ATOM 643 C C . LYS A 1 85 ? -5.005 0.701 -3.213 1.00 92.44 85 LYS A C 1
ATOM 645 O O . LYS A 1 85 ? -4.730 -0.490 -3.299 1.00 92.44 85 LYS A O 1
ATOM 650 N N . ILE A 1 86 ? -4.104 1.628 -2.886 1.00 95.06 86 ILE A N 1
ATOM 651 C CA . ILE A 1 86 ? -2.688 1.335 -2.622 1.00 95.06 86 ILE A CA 1
ATOM 652 C C . ILE A 1 86 ? -2.555 0.511 -1.343 1.00 95.06 86 ILE A C 1
ATOM 654 O O . ILE A 1 86 ? -1.878 -0.515 -1.330 1.00 95.06 86 ILE A O 1
ATOM 658 N N . ALA A 1 87 ? -3.269 0.914 -0.292 1.00 92.88 87 ALA A N 1
ATOM 659 C CA . ALA A 1 87 ? -3.306 0.197 0.972 1.00 92.88 87 ALA A CA 1
ATOM 660 C C . ALA A 1 87 ? -3.708 -1.272 0.822 1.00 92.88 87 ALA A C 1
ATOM 662 O O . ALA A 1 87 ? -3.018 -2.154 1.329 1.00 92.88 87 ALA A O 1
ATOM 663 N N . ARG A 1 88 ? -4.793 -1.538 0.080 1.00 90.94 88 ARG A N 1
ATOM 664 C CA . ARG A 1 88 ? -5.277 -2.901 -0.181 1.00 90.94 88 ARG A CA 1
ATOM 665 C C . ARG A 1 88 ? -4.224 -3.751 -0.888 1.00 90.94 88 ARG A C 1
ATOM 667 O O . ARG A 1 88 ? -4.014 -4.892 -0.491 1.00 90.94 88 ARG A O 1
ATOM 674 N N . VAL A 1 89 ? -3.527 -3.195 -1.882 1.00 92.38 89 VAL A N 1
ATOM 675 C CA . VAL A 1 89 ? -2.451 -3.917 -2.582 1.00 92.38 89 VAL A CA 1
ATOM 676 C C . VAL A 1 89 ? -1.289 -4.234 -1.634 1.00 92.38 89 VAL A C 1
ATOM 678 O O . VAL A 1 89 ? -0.769 -5.348 -1.658 1.00 92.38 89 VAL A O 1
ATOM 681 N N . ILE A 1 90 ? -0.888 -3.293 -0.770 1.00 93.06 90 ILE A N 1
ATOM 682 C CA . ILE A 1 90 ? 0.198 -3.528 0.194 1.00 93.06 90 ILE A CA 1
ATOM 683 C C . ILE A 1 90 ? -0.196 -4.602 1.214 1.00 93.06 90 ILE A C 1
ATOM 685 O O . ILE A 1 90 ? 0.567 -5.546 1.414 1.00 93.06 90 ILE A O 1
ATOM 689 N N . VAL A 1 91 ? -1.380 -4.491 1.818 1.00 89.81 91 VAL A N 1
ATOM 690 C CA . VAL A 1 91 ? -1.896 -5.439 2.821 1.00 89.81 91 VAL A CA 1
ATOM 691 C C . VAL A 1 91 ? -2.043 -6.853 2.253 1.00 89.81 91 VAL A C 1
ATOM 693 O O . VAL A 1 91 ? -1.751 -7.827 2.943 1.00 89.81 91 VAL A O 1
ATOM 696 N N . ALA A 1 92 ? -2.450 -6.983 0.988 1.00 89.50 92 ALA A N 1
ATOM 697 C CA . ALA A 1 92 ? -2.581 -8.280 0.328 1.00 89.50 92 ALA A CA 1
ATOM 698 C C . ALA A 1 92 ? -1.229 -8.944 0.000 1.00 89.50 92 ALA A C 1
ATOM 700 O O . ALA A 1 92 ? -1.185 -10.148 -0.266 1.00 89.50 92 ALA A O 1
ATOM 701 N N . SER A 1 93 ? -0.125 -8.187 0.01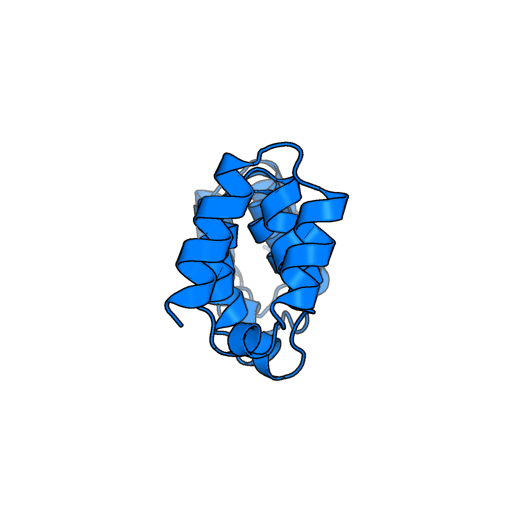4 1.00 89.88 93 SER A N 1
ATOM 702 C CA . SER A 1 93 ? 1.194 -8.696 -0.367 1.00 89.88 93 SER A CA 1
ATOM 703 C C . SER A 1 93 ? 1.778 -9.661 0.670 1.00 89.88 93 SER A C 1
ATOM 705 O O . SER A 1 93 ? 1.675 -9.451 1.879 1.00 89.88 93 SER A O 1
ATOM 707 N N . ASP A 1 94 ? 2.505 -10.681 0.211 1.00 89.12 94 ASP A N 1
ATOM 708 C CA . ASP A 1 94 ? 3.175 -11.629 1.115 1.00 89.12 94 ASP A CA 1
ATOM 709 C C . ASP A 1 94 ? 4.254 -10.968 1.979 1.00 89.12 94 ASP A C 1
ATOM 711 O O . ASP A 1 94 ? 4.568 -11.439 3.070 1.00 89.12 94 ASP A O 1
ATOM 715 N N . ARG A 1 95 ? 4.798 -9.834 1.523 1.00 89.00 95 ARG A N 1
ATOM 716 C CA . ARG A 1 95 ? 5.745 -9.019 2.293 1.00 89.00 95 ARG A CA 1
ATOM 717 C C . ARG A 1 95 ? 5.100 -8.449 3.549 1.00 89.00 95 ARG A C 1
ATOM 719 O O . ARG A 1 95 ? 5.719 -8.480 4.607 1.00 89.00 95 ARG A O 1
ATOM 726 N N . PHE A 1 96 ? 3.859 -7.979 3.435 1.00 87.50 96 PHE A N 1
ATOM 727 C CA . PHE A 1 96 ? 3.083 -7.544 4.589 1.00 87.50 96 PHE A CA 1
ATOM 728 C C . PHE A 1 96 ? 2.732 -8.730 5.491 1.00 87.50 96 PHE A C 1
ATOM 730 O O . PHE A 1 96 ? 2.957 -8.657 6.689 1.00 87.50 96 PHE A O 1
ATOM 737 N N . LYS A 1 97 ? 2.278 -9.860 4.933 1.00 85.25 97 LYS A N 1
ATOM 738 C CA . LYS A 1 97 ? 1.944 -11.055 5.735 1.00 85.25 97 LYS A CA 1
ATOM 739 C C . LYS A 1 97 ? 3.129 -11.586 6.553 1.00 85.25 97 LYS A C 1
ATOM 741 O O . LYS A 1 97 ? 2.935 -12.044 7.671 1.00 85.25 97 LYS A O 1
ATOM 746 N N . ARG A 1 98 ? 4.352 -11.526 6.008 1.00 86.62 98 ARG A N 1
ATOM 747 C CA . ARG A 1 98 ? 5.585 -11.956 6.699 1.00 86.62 98 ARG A CA 1
ATOM 748 C C . ARG A 1 98 ? 6.006 -11.022 7.831 1.00 86.62 98 ARG A C 1
ATOM 750 O O . ARG A 1 98 ? 6.620 -11.477 8.788 1.00 86.62 98 ARG A O 1
ATOM 757 N N . ASN A 1 99 ? 5.738 -9.727 7.697 1.00 83.12 99 ASN A N 1
ATOM 758 C CA . ASN A 1 99 ? 6.083 -8.723 8.696 1.00 83.12 99 ASN A CA 1
ATOM 759 C C . ASN A 1 99 ? 4.958 -7.680 8.768 1.00 83.12 99 ASN A C 1
ATOM 761 O O . ASN A 1 99 ? 5.081 -6.600 8.171 1.00 83.12 99 ASN A O 1
ATOM 765 N N . PRO A 1 100 ? 3.833 -8.035 9.416 1.00 79.94 100 PRO A N 1
ATOM 766 C CA . PRO A 1 100 ? 2.659 -7.186 9.440 1.00 79.94 100 PRO A CA 1
ATOM 767 C C . PRO A 1 100 ? 2.937 -5.929 10.247 1.00 79.94 100 PRO A C 1
ATOM 769 O O . PRO A 1 100 ? 3.689 -5.910 11.224 1.00 79.94 100 PRO A O 1
ATOM 772 N N . PHE A 1 101 ? 2.298 -4.851 9.822 1.00 81.12 101 PHE A N 1
ATOM 773 C CA . PHE A 1 101 ? 2.319 -3.606 10.561 1.00 81.12 101 PHE A CA 1
ATOM 774 C C . PHE A 1 101 ? 1.313 -3.656 11.715 1.00 81.12 101 PHE A C 1
ATOM 776 O O . PHE A 1 101 ? 0.321 -4.376 11.634 1.00 81.12 101 PHE A O 1
ATOM 783 N N . ARG A 1 102 ? 1.553 -2.898 12.793 1.00 83.19 102 ARG A N 1
ATOM 784 C CA . ARG A 1 102 ? 0.626 -2.873 13.929 1.00 83.19 102 ARG A CA 1
ATOM 785 C C . ARG A 1 102 ? -0.698 -2.250 13.500 1.00 83.19 102 ARG A C 1
ATOM 787 O O . ARG A 1 102 ? -0.731 -1.125 13.002 1.00 83.19 102 ARG A O 1
ATOM 794 N N . ASP A 1 103 ? -1.776 -2.976 13.746 1.00 80.38 103 ASP A N 1
ATOM 795 C CA . ASP A 1 103 ? -3.131 -2.580 13.376 1.00 80.38 103 ASP A CA 1
ATOM 796 C C . ASP A 1 103 ? -3.550 -1.227 13.950 1.00 80.38 103 ASP A C 1
ATOM 798 O O . ASP A 1 103 ? -4.094 -0.379 13.241 1.00 80.38 103 ASP A O 1
ATOM 802 N N . ASP A 1 104 ? -3.253 -0.990 15.229 1.00 82.19 104 ASP A N 1
ATOM 803 C CA . ASP A 1 104 ? -3.571 0.274 15.885 1.00 82.19 104 ASP A CA 1
ATOM 804 C C . ASP A 1 104 ? -2.807 1.448 15.265 1.00 82.19 104 ASP A C 1
ATOM 806 O O . ASP A 1 104 ? -3.378 2.523 15.119 1.00 82.19 104 ASP A O 1
ATOM 810 N N . GLU A 1 105 ? -1.554 1.251 14.851 1.00 84.31 105 GLU A N 1
ATOM 811 C CA . GLU A 1 105 ? -0.758 2.265 14.147 1.00 84.31 105 GLU A CA 1
ATOM 812 C C . GLU A 1 105 ? -1.378 2.599 12.782 1.00 84.31 105 GLU A C 1
ATOM 814 O O . GLU A 1 105 ? -1.623 3.763 12.482 1.00 84.31 105 GLU A O 1
ATOM 819 N N . MET A 1 106 ? -1.742 1.579 12.005 1.00 86.25 106 MET A N 1
ATOM 820 C CA . MET A 1 106 ? -2.437 1.702 10.715 1.00 86.25 106 MET A CA 1
ATOM 821 C C . MET A 1 106 ? -3.734 2.509 10.821 1.00 86.25 106 MET A C 1
ATOM 823 O O . MET A 1 106 ? -3.960 3.456 10.065 1.00 86.25 106 MET A O 1
ATOM 827 N N . PHE A 1 107 ? -4.566 2.151 11.798 1.00 86.69 107 PHE A N 1
ATOM 828 C CA . PHE A 1 107 ? -5.823 2.829 12.074 1.00 86.69 107 PHE A CA 1
ATOM 829 C C . PHE A 1 107 ? -5.594 4.277 12.524 1.00 86.69 107 PHE A C 1
ATOM 831 O O . PHE A 1 107 ? -6.265 5.186 12.038 1.00 86.69 107 PHE A O 1
ATOM 838 N N . MET A 1 108 ? -4.615 4.516 13.405 1.00 86.12 108 MET A N 1
ATOM 839 C CA . MET A 1 108 ? -4.266 5.866 13.855 1.00 86.12 108 MET A CA 1
ATOM 840 C C . MET A 1 108 ? -3.845 6.773 12.696 1.00 86.12 108 MET A C 1
ATOM 842 O O . MET A 1 108 ? -4.254 7.931 12.674 1.00 86.12 108 MET A O 1
ATOM 846 N N . GLU A 1 109 ? -3.067 6.280 11.732 1.00 89.69 109 GLU A N 1
ATOM 847 C CA . GLU A 1 109 ? -2.637 7.095 10.588 1.00 89.69 109 GLU A CA 1
ATOM 848 C C . GLU A 1 109 ? -3.804 7.469 9.660 1.00 89.69 109 GLU A C 1
ATOM 850 O O . GLU A 1 109 ? -3.881 8.614 9.214 1.00 89.69 109 GLU A O 1
ATOM 855 N N . ALA A 1 110 ? -4.770 6.566 9.446 1.00 89.56 110 ALA A N 1
ATOM 856 C CA . ALA A 1 110 ? -5.986 6.883 8.689 1.00 89.56 110 ALA A CA 1
ATOM 857 C C . ALA A 1 110 ? -6.850 7.946 9.393 1.00 89.56 110 ALA A C 1
ATOM 859 O O . ALA A 1 110 ? -7.335 8.878 8.751 1.00 89.56 110 ALA A O 1
ATOM 860 N N . ILE A 1 111 ? -6.999 7.849 10.721 1.00 86.62 111 ILE A N 1
ATOM 861 C CA . ILE A 1 111 ? -7.747 8.831 11.522 1.00 86.62 111 ILE A CA 1
ATOM 862 C C . ILE A 1 111 ? -7.048 10.194 11.532 1.00 86.62 111 ILE A C 1
ATOM 864 O O . ILE A 1 111 ? -7.705 11.211 11.330 1.00 86.62 111 ILE A O 1
ATOM 868 N N . LYS A 1 112 ? -5.720 10.236 11.709 1.00 85.69 112 LYS A N 1
ATOM 869 C CA . LYS A 1 112 ? -4.941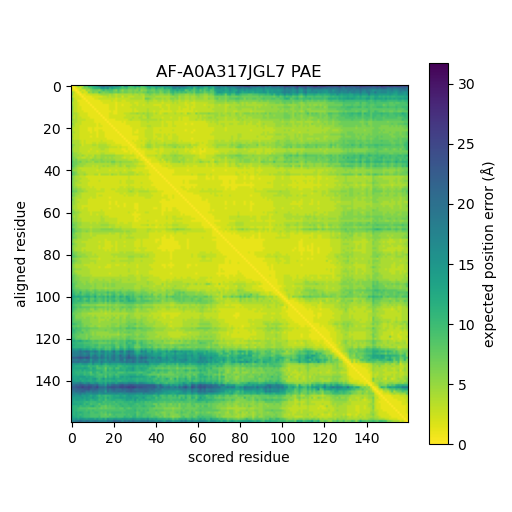 11.486 11.648 1.00 85.69 112 LYS A CA 1
ATOM 870 C C . LYS A 1 112 ? -5.031 12.166 10.280 1.00 85.69 112 LYS A C 1
ATOM 872 O O . LYS A 1 112 ? -5.006 13.390 10.225 1.00 85.69 112 LYS A O 1
ATOM 877 N N . GLY A 1 113 ? -5.134 11.388 9.201 1.00 86.44 113 GLY A N 1
ATOM 878 C CA . GLY A 1 113 ? -5.379 11.898 7.848 1.00 86.44 113 GLY A CA 1
ATOM 879 C C . GLY A 1 113 ? -6.828 12.333 7.587 1.00 86.44 113 GLY A C 1
ATOM 880 O O . GLY A 1 113 ? -7.115 12.890 6.536 1.00 86.44 113 GLY A O 1
ATOM 881 N N . GLY A 1 114 ? -7.759 12.086 8.516 1.00 86.88 114 GLY A N 1
ATOM 882 C CA . GLY A 1 114 ? -9.188 12.361 8.322 1.00 86.88 114 GLY A CA 1
ATOM 883 C C . GLY A 1 114 ? -9.882 11.386 7.360 1.00 86.88 114 GLY A C 1
ATOM 884 O O . GLY A 1 114 ? -10.987 11.649 6.891 1.00 86.88 114 GLY A O 1
ATOM 885 N N . HIS A 1 115 ? -9.262 10.245 7.051 1.00 89.94 115 HIS A N 1
ATOM 886 C CA . HIS A 1 115 ? -9.751 9.292 6.056 1.00 89.94 115 HIS A CA 1
ATOM 887 C C . HIS A 1 115 ? -10.631 8.211 6.691 1.00 89.94 115 HIS A C 1
ATOM 889 O O . HIS A 1 115 ? -10.252 7.044 6.811 1.00 89.94 115 HIS A O 1
ATOM 895 N N . ILE A 1 116 ? -11.842 8.620 7.075 1.00 83.50 116 ILE A N 1
ATOM 896 C CA . ILE A 1 116 ? -12.837 7.800 7.786 1.00 83.50 116 ILE A CA 1
ATOM 897 C C . ILE A 1 116 ? -13.148 6.495 7.040 1.00 83.50 116 ILE A C 1
ATOM 899 O O . ILE A 1 116 ? -13.121 5.421 7.635 1.00 83.50 116 ILE A O 1
ATOM 903 N N . GLU A 1 117 ? -13.366 6.564 5.726 1.00 85.44 117 GLU A N 1
ATOM 904 C CA . GLU A 1 117 ? -13.674 5.383 4.906 1.00 85.44 117 GLU A CA 1
ATOM 905 C C . GLU A 1 117 ? -12.525 4.367 4.870 1.00 85.44 117 GLU A C 1
ATOM 907 O O . GLU A 1 117 ? -12.747 3.156 4.796 1.00 85.44 117 GLU A O 1
ATOM 912 N N . ILE A 1 118 ? -11.279 4.830 5.002 1.00 88.56 118 ILE A N 1
ATOM 913 C CA . ILE A 1 118 ? -10.136 3.930 5.154 1.00 88.56 118 ILE A CA 1
ATOM 914 C C . ILE A 1 118 ? -10.137 3.310 6.540 1.00 88.56 118 ILE A C 1
ATOM 916 O O . ILE A 1 118 ? -9.990 2.098 6.636 1.00 88.56 118 ILE A O 1
ATOM 920 N N . ALA A 1 119 ? -10.360 4.091 7.597 1.00 87.06 119 ALA A N 1
ATOM 921 C CA . ALA A 1 119 ? -10.441 3.568 8.959 1.00 87.06 119 ALA A CA 1
ATOM 922 C C . ALA A 1 119 ? -11.528 2.479 9.093 1.00 87.06 119 ALA A C 1
ATOM 924 O O . ALA A 1 119 ? -11.260 1.415 9.653 1.00 87.06 119 ALA A O 1
ATOM 925 N N . LYS A 1 120 ? -12.708 2.698 8.493 1.00 85.19 120 LYS A N 1
ATOM 926 C CA . LYS A 1 120 ? -13.792 1.703 8.373 1.00 85.19 120 LYS A CA 1
ATOM 927 C C . LYS A 1 120 ? -13.413 0.498 7.518 1.00 85.19 120 LYS A C 1
ATOM 929 O O . LYS A 1 120 ? -13.863 -0.610 7.765 1.00 85.19 120 LYS A O 1
ATOM 934 N N . THR A 1 121 ? -12.582 0.684 6.501 1.00 86.62 121 THR A N 1
ATOM 935 C CA . THR A 1 121 ? -12.145 -0.440 5.674 1.00 86.62 121 THR A CA 1
ATOM 936 C C . THR A 1 121 ? -11.101 -1.297 6.388 1.00 86.62 121 THR A C 1
ATOM 938 O O . THR A 1 121 ? -11.188 -2.521 6.337 1.00 86.62 121 THR A O 1
ATOM 941 N N . ILE A 1 122 ? -10.123 -0.686 7.065 1.00 83.94 122 ILE A N 1
ATOM 942 C CA . ILE A 1 122 ? -9.040 -1.403 7.755 1.00 83.94 122 ILE A CA 1
ATOM 943 C C . ILE A 1 122 ? -9.612 -2.408 8.757 1.00 83.94 122 ILE A C 1
ATOM 945 O O . ILE A 1 122 ? -9.117 -3.528 8.838 1.00 83.94 122 ILE A O 1
ATOM 949 N N . ILE A 1 123 ? -10.687 -2.048 9.467 1.00 81.94 123 ILE A N 1
ATOM 950 C CA . ILE A 1 123 ? -11.309 -2.932 10.463 1.00 81.94 123 ILE A CA 1
ATOM 951 C C . ILE A 1 123 ? -11.903 -4.224 9.888 1.00 81.94 123 ILE A C 1
ATOM 953 O O . ILE A 1 123 ? -12.116 -5.177 10.637 1.00 81.94 123 ILE A O 1
ATOM 957 N N . THR A 1 124 ? -12.122 -4.267 8.571 1.00 81.62 124 THR A N 1
ATOM 958 C CA . THR A 1 124 ? -12.585 -5.455 7.838 1.00 81.62 124 THR A CA 1
ATOM 959 C C . THR A 1 124 ? -11.441 -6.348 7.359 1.00 81.62 124 THR A C 1
ATOM 961 O O . THR A 1 124 ? -11.685 -7.468 6.915 1.00 81.62 124 THR A O 1
ATOM 964 N N . PHE A 1 125 ? -10.187 -5.885 7.420 1.00 80.44 125 PHE A N 1
ATOM 965 C CA . PHE A 1 125 ? -9.049 -6.699 7.008 1.00 80.44 125 PHE A CA 1
ATOM 966 C C . PHE A 1 125 ? -8.838 -7.862 7.980 1.00 80.44 125 PHE A C 1
ATOM 968 O O . PHE A 1 125 ? -8.901 -7.685 9.194 1.00 80.44 125 PHE A O 1
ATOM 975 N N . ASP A 1 126 ? -8.527 -9.050 7.452 1.00 75.12 126 ASP A N 1
ATOM 976 C CA . ASP A 1 126 ? -8.431 -10.273 8.262 1.00 75.12 126 ASP A CA 1
ATOM 977 C C . ASP A 1 126 ? -7.436 -10.166 9.420 1.00 75.12 126 ASP A C 1
ATOM 979 O O . ASP A 1 126 ? -7.706 -10.657 10.513 1.00 75.12 126 ASP A O 1
ATOM 983 N N . HIS A 1 127 ? -6.309 -9.481 9.214 1.00 71.94 127 HIS A N 1
ATOM 984 C CA . HIS A 1 127 ? -5.308 -9.280 10.261 1.00 71.94 127 HIS A CA 1
ATOM 985 C C . HIS A 1 127 ? -5.795 -8.325 11.369 1.00 71.94 127 HIS A C 1
ATOM 987 O O . HIS A 1 127 ? -5.469 -8.550 12.532 1.00 71.94 127 HIS A O 1
ATOM 993 N N . PHE A 1 128 ? -6.677 -7.370 11.043 1.00 70.69 128 PHE A N 1
ATOM 994 C CA . PHE A 1 128 ? -7.263 -6.421 11.995 1.00 70.69 128 PHE A CA 1
ATOM 995 C C . PHE A 1 128 ? -8.333 -7.045 12.902 1.00 70.69 128 PHE A C 1
ATOM 997 O O . PHE A 1 128 ? -8.717 -6.466 13.925 1.00 70.69 128 PHE A O 1
ATOM 1004 N N . LYS A 1 129 ? -8.824 -8.251 12.587 1.00 63.84 129 LYS A N 1
ATOM 1005 C CA . LYS A 1 129 ? -9.771 -8.978 13.454 1.00 63.84 129 LYS A CA 1
ATOM 1006 C C . LYS A 1 129 ? -9.240 -9.136 14.885 1.00 63.84 129 LYS A C 1
ATOM 1008 O O . LYS A 1 129 ? -10.025 -9.115 15.828 1.00 63.84 129 LYS A O 1
ATOM 1013 N N . ASN A 1 130 ? -7.918 -9.160 15.057 1.00 64.56 130 ASN A N 1
ATOM 1014 C CA . ASN A 1 130 ? -7.260 -9.261 16.360 1.00 64.56 130 ASN A CA 1
ATOM 1015 C C . ASN A 1 130 ? -7.230 -7.948 17.161 1.00 64.56 130 ASN A C 1
ATOM 1017 O O . ASN A 1 130 ? -6.829 -7.943 18.326 1.00 64.56 130 ASN A O 1
ATOM 1021 N N . VAL A 1 131 ? -7.660 -6.821 16.584 1.00 69.00 131 VAL A N 1
ATOM 1022 C CA . VAL A 1 131 ? -7.811 -5.579 17.343 1.00 69.00 131 VAL A CA 1
ATOM 1023 C C . VAL A 1 131 ? -8.969 -5.719 18.316 1.00 69.00 131 VAL A C 1
ATOM 1025 O O . VAL A 1 131 ? -10.126 -5.860 17.922 1.00 69.00 131 VAL A O 1
ATOM 1028 N N . PHE A 1 132 ? -8.654 -5.639 19.604 1.00 75.06 132 PHE A N 1
ATOM 1029 C CA . PHE A 1 132 ? -9.644 -5.611 20.670 1.00 75.06 132 PHE A CA 1
ATOM 1030 C C . PHE A 1 132 ? -10.441 -4.300 20.660 1.00 75.06 132 PHE A C 1
ATOM 1032 O O . PHE A 1 132 ? -9.895 -3.223 20.406 1.00 75.06 132 PHE A O 1
ATOM 1039 N N . LEU A 1 133 ? -11.723 -4.371 21.031 1.00 76.62 133 LEU A N 1
ATOM 1040 C CA . LEU A 1 133 ? -12.591 -3.198 21.204 1.00 76.62 133 LEU A CA 1
ATOM 1041 C C . LEU A 1 133 ? -11.958 -2.154 22.139 1.00 76.62 133 LEU A C 1
ATOM 1043 O O . LEU A 1 133 ? -12.059 -0.952 21.902 1.00 76.62 133 LEU A O 1
ATOM 1047 N N . SER A 1 134 ? -11.245 -2.613 23.169 1.00 78.69 134 SER A N 1
ATOM 1048 C CA . SER A 1 134 ? -10.497 -1.768 24.104 1.00 78.69 134 SER A CA 1
ATOM 1049 C C . SER A 1 134 ? -9.418 -0.924 23.414 1.00 78.69 134 SER A C 1
ATOM 1051 O O . SER A 1 134 ? -9.225 0.237 23.779 1.00 78.69 134 SER A O 1
ATOM 1053 N N . THR A 1 135 ? -8.758 -1.458 22.383 1.00 79.69 135 THR A N 1
ATOM 1054 C CA . THR A 1 135 ? -7.777 -0.732 21.568 1.00 79.69 135 THR A CA 1
ATOM 1055 C C . THR A 1 135 ? -8.453 0.372 20.769 1.00 79.69 135 THR A C 1
ATOM 1057 O O . THR A 1 135 ? -8.007 1.515 20.835 1.00 79.69 135 THR A O 1
ATOM 1060 N N . LEU A 1 136 ? -9.569 0.083 20.095 1.00 80.25 136 LEU A N 1
ATOM 1061 C CA . LEU A 1 136 ? -10.331 1.116 19.386 1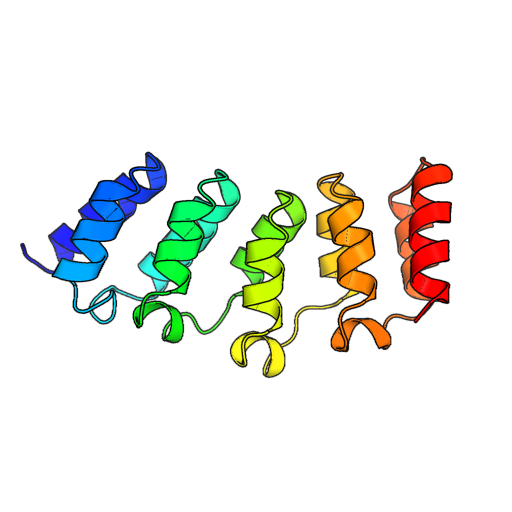.00 80.25 136 LEU A CA 1
ATOM 1062 C C . LEU A 1 136 ? -10.852 2.194 20.337 1.00 80.25 136 LEU A C 1
ATOM 1064 O O . LEU A 1 136 ? -10.679 3.382 20.083 1.00 80.25 136 LEU A O 1
ATOM 1068 N N . GLN A 1 137 ? -11.425 1.802 21.475 1.00 82.12 137 GLN A N 1
ATOM 1069 C CA . GLN A 1 137 ? -11.889 2.740 22.498 1.00 82.12 137 GLN A CA 1
ATOM 1070 C C . GLN A 1 137 ? -10.753 3.608 23.051 1.00 82.12 137 GLN A C 1
ATOM 1072 O O . GLN A 1 137 ? -10.974 4.780 23.361 1.00 82.12 137 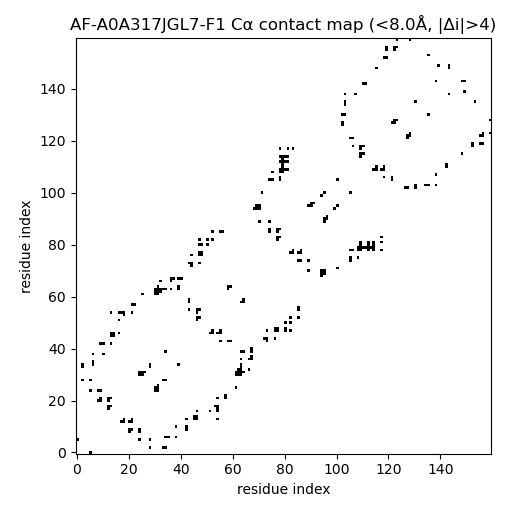GLN A O 1
ATOM 1077 N N . ARG A 1 138 ? -9.539 3.060 23.193 1.00 83.56 138 ARG A N 1
ATOM 1078 C CA . ARG A 1 138 ? -8.342 3.831 23.557 1.00 83.56 138 ARG A CA 1
ATOM 1079 C C . ARG A 1 138 ? -7.987 4.838 22.464 1.00 83.56 138 ARG A C 1
ATOM 1081 O O . ARG A 1 138 ? -7.756 5.997 22.792 1.00 83.56 138 ARG A O 1
ATOM 1088 N N . ILE A 1 139 ? -7.985 4.429 21.195 1.00 79.81 139 ILE A N 1
ATOM 1089 C CA . ILE A 1 139 ? -7.672 5.323 20.071 1.00 79.81 139 ILE A CA 1
ATOM 1090 C C . ILE A 1 139 ? -8.700 6.460 19.979 1.00 79.81 139 ILE A C 1
ATOM 1092 O O . ILE A 1 139 ? -8.316 7.624 19.886 1.00 79.81 139 ILE A O 1
ATOM 1096 N N . PHE A 1 140 ? -9.998 6.161 20.096 1.00 83.62 140 PHE A N 1
ATOM 1097 C CA . PHE A 1 140 ? -11.040 7.191 20.087 1.00 83.62 140 PHE A CA 1
ATOM 1098 C C . PHE A 1 140 ? -10.927 8.165 21.254 1.00 83.62 140 PHE A C 1
ATOM 1100 O O . PHE A 1 140 ? -11.120 9.358 21.046 1.00 83.62 140 PHE A O 1
ATOM 1107 N N . ARG A 1 141 ? -10.565 7.687 22.455 1.00 81.56 141 ARG A N 1
ATOM 1108 C CA . ARG A 1 141 ? -10.281 8.564 23.604 1.00 81.56 141 ARG A CA 1
ATOM 1109 C C . ARG A 1 141 ? -9.125 9.532 23.336 1.00 81.56 141 ARG A C 1
ATOM 1111 O O . ARG A 1 141 ? -9.137 10.627 23.882 1.00 81.56 141 ARG A O 1
ATOM 1118 N N . GLN A 1 142 ? -8.138 9.130 22.536 1.00 73.94 142 GLN A N 1
ATOM 1119 C CA . GLN A 1 142 ? -6.951 9.939 22.245 1.00 73.94 142 GLN A CA 1
ATOM 1120 C C . GLN A 1 142 ? -7.144 10.911 21.075 1.00 73.94 142 GLN A C 1
ATOM 1122 O O . GLN A 1 142 ? -6.544 11.981 21.092 1.00 73.94 142 GLN A O 1
ATOM 1127 N N . LEU A 1 143 ? -7.935 10.550 20.058 1.00 69.69 143 LEU A N 1
ATOM 1128 C CA . LEU A 1 143 ? -7.915 11.250 18.765 1.00 69.69 143 LEU A CA 1
ATOM 1129 C C . LEU A 1 143 ? -9.249 11.864 18.332 1.00 69.69 143 LEU A C 1
ATOM 1131 O O . LEU A 1 143 ? -9.233 12.819 17.560 1.00 69.69 143 LEU A O 1
ATOM 1135 N N . SER A 1 144 ? -10.396 11.357 18.797 1.00 64.69 144 SER A N 1
ATOM 1136 C CA . SER A 1 144 ? -11.696 11.801 18.281 1.00 64.69 144 SER A CA 1
ATOM 1137 C C . SER A 1 144 ? -12.448 12.643 19.304 1.00 64.69 144 SER A C 1
ATOM 1139 O O . SER A 1 144 ? -13.011 12.114 20.260 1.00 64.69 144 SER A O 1
ATOM 1141 N N . LYS A 1 145 ? -12.513 13.960 19.070 1.00 67.12 145 LYS A N 1
ATOM 1142 C CA . LYS A 1 145 ? -13.585 14.799 19.643 1.00 67.12 145 LYS A CA 1
ATOM 1143 C C . LYS A 1 145 ? -14.923 14.554 18.940 1.00 67.12 145 LYS A C 1
ATOM 1145 O O . LYS A 1 145 ? -15.971 14.896 19.477 1.00 67.12 145 LYS A O 1
ATOM 1150 N N . ASP A 1 146 ? -14.874 13.974 17.744 1.00 70.88 146 ASP A N 1
ATOM 1151 C CA . ASP A 1 146 ? -16.042 13.679 16.935 1.00 70.88 146 ASP A CA 1
ATOM 1152 C C . ASP A 1 146 ? -16.706 12.381 17.425 1.00 70.88 146 ASP A C 1
ATOM 1154 O O . ASP A 1 146 ? -16.199 11.266 17.232 1.00 70.88 146 ASP A O 1
ATOM 1158 N N . ASN A 1 147 ? -17.840 12.538 18.111 1.00 76.69 147 ASN A N 1
ATOM 1159 C CA . ASN A 1 147 ? -18.649 11.412 18.567 1.00 76.69 147 ASN A CA 1
ATOM 1160 C C . ASN A 1 147 ? -19.288 10.654 17.397 1.00 76.69 147 ASN A C 1
ATOM 1162 O O . ASN A 1 147 ? -19.504 9.452 17.529 1.00 76.69 147 ASN A O 1
ATOM 1166 N N . HIS A 1 148 ? -19.561 11.308 16.267 1.00 80.19 148 HIS A N 1
ATOM 1167 C CA . HIS A 1 148 ? -20.156 10.676 15.094 1.00 80.19 148 HIS A CA 1
ATOM 1168 C C . HIS A 1 148 ? -19.175 9.692 14.454 1.00 80.19 148 HIS A C 1
ATOM 1170 O O . HIS A 1 148 ? -19.498 8.515 14.314 1.00 80.19 148 HIS A O 1
ATOM 1176 N N . LEU A 1 149 ? -17.932 10.122 14.202 1.00 78.06 149 LEU A N 1
ATOM 1177 C CA . LEU A 1 149 ? -16.858 9.252 13.701 1.00 78.06 149 LEU A CA 1
ATOM 1178 C C . LEU A 1 149 ? -16.673 8.004 14.576 1.00 78.06 149 LEU A C 1
ATOM 1180 O O . LEU A 1 149 ? -16.588 6.876 14.083 1.00 78.06 149 LEU A O 1
ATOM 1184 N N . LYS A 1 150 ? -16.629 8.208 15.896 1.00 82.31 150 LYS A N 1
ATOM 1185 C CA . LYS A 1 150 ? -16.529 7.116 16.865 1.00 82.31 150 LYS A CA 1
ATOM 1186 C C . LYS A 1 150 ? -17.688 6.128 16.714 1.00 82.31 150 LYS A C 1
ATOM 1188 O O . LYS A 1 150 ? -17.440 4.926 16.692 1.00 82.31 150 LYS A O 1
ATOM 1193 N N . GLN A 1 151 ? -18.927 6.614 16.621 1.00 83.62 151 GLN A N 1
ATOM 1194 C CA . GLN A 1 151 ? -20.100 5.747 16.479 1.00 83.62 151 GLN A CA 1
ATOM 1195 C C . GLN A 1 151 ? -20.089 4.975 15.160 1.00 83.62 151 GLN A C 1
ATOM 1197 O O . GLN A 1 151 ? -20.321 3.767 15.165 1.00 83.62 151 GLN A O 1
ATOM 1202 N N . GLU A 1 152 ? -19.760 5.629 14.048 1.00 84.88 152 GLU A N 1
ATOM 1203 C CA . GLU A 1 152 ? -19.719 4.977 12.739 1.00 84.88 152 GLU A CA 1
ATOM 1204 C C . GLU A 1 152 ? -18.704 3.830 12.694 1.00 84.88 152 GLU A C 1
ATOM 1206 O O . GLU A 1 152 ? -19.027 2.720 12.273 1.00 84.88 152 GLU A O 1
ATOM 1211 N N . VAL A 1 153 ? -17.478 4.067 13.162 1.00 83.38 153 VAL A N 1
ATOM 1212 C C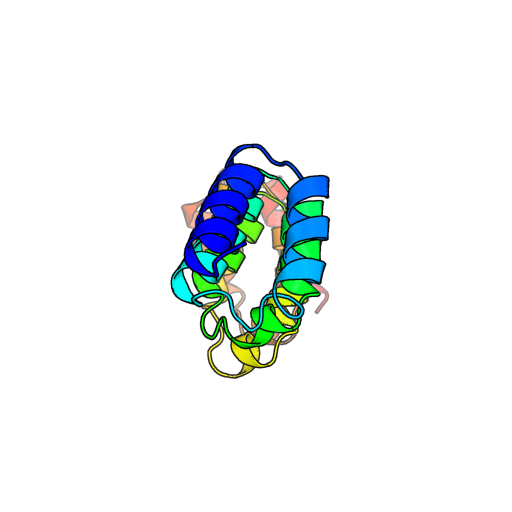A . VAL A 1 153 ? -16.434 3.037 13.126 1.00 83.38 153 VAL A CA 1
ATOM 1213 C C . VAL A 1 153 ? -16.716 1.912 14.123 1.00 83.38 153 VAL A C 1
ATOM 1215 O O . VAL A 1 153 ? -16.456 0.752 13.810 1.00 83.38 153 VAL A O 1
ATOM 1218 N N . LEU A 1 154 ? -17.256 2.215 15.309 1.00 85.00 154 LEU A N 1
ATOM 1219 C CA . LEU A 1 154 ? -17.678 1.175 16.255 1.00 85.00 154 LEU A CA 1
ATOM 1220 C C . LEU A 1 154 ? -18.822 0.326 15.691 1.00 85.00 154 LEU A C 1
ATOM 1222 O O . LEU A 1 154 ? -18.841 -0.884 15.904 1.00 85.00 154 LEU A O 1
ATOM 1226 N N . THR A 1 155 ? -19.740 0.942 14.946 1.00 87.00 155 THR A N 1
ATOM 1227 C CA . THR A 1 155 ? -20.825 0.229 14.264 1.00 87.00 155 THR A CA 1
ATOM 1228 C C . THR A 1 155 ? -20.268 -0.751 13.242 1.00 87.00 155 THR A C 1
ATOM 1230 O O . THR A 1 155 ? -20.636 -1.920 13.272 1.00 87.00 155 THR A O 1
ATOM 1233 N N . GLU A 1 156 ? -19.343 -0.316 12.383 1.00 85.69 156 GLU A N 1
ATOM 1234 C CA . GLU A 1 156 ? -18.680 -1.213 11.430 1.00 85.69 156 GLU A CA 1
ATOM 1235 C C . GLU A 1 156 ? -17.864 -2.309 12.130 1.00 85.69 156 GLU A C 1
ATOM 1237 O O . GLU A 1 156 ? -17.892 -3.467 11.720 1.00 85.69 156 GLU A O 1
ATOM 1242 N N . PHE A 1 157 ? -17.179 -1.985 13.228 1.00 84.69 157 PHE A N 1
ATOM 1243 C CA . PHE A 1 157 ? -16.387 -2.962 13.975 1.00 84.69 157 PHE A CA 1
ATOM 1244 C C . PHE A 1 157 ? -17.246 -4.082 14.564 1.00 84.69 157 PHE A C 1
ATOM 1246 O O . PHE A 1 157 ? -16.793 -5.218 14.631 1.00 84.69 157 PHE A O 1
ATOM 1253 N N . ASN A 1 158 ? -18.476 -3.783 14.976 1.00 84.44 158 ASN A N 1
ATOM 1254 C CA . ASN A 1 158 ? -19.387 -4.774 15.547 1.00 84.44 158 ASN A CA 1
ATOM 1255 C C . ASN A 1 158 ? -20.047 -5.686 14.493 1.00 84.44 158 ASN A C 1
ATOM 1257 O O . ASN A 1 158 ? -20.729 -6.630 14.877 1.00 84.44 158 ASN A O 1
ATOM 1261 N N . LYS A 1 159 ? -19.873 -5.421 13.187 1.00 84.81 159 LYS A N 1
ATOM 1262 C CA . LYS A 1 159 ? -20.422 -6.254 12.095 1.00 84.81 159 LYS A CA 1
ATOM 1263 C C . LYS A 1 159 ? -19.536 -7.444 11.703 1.00 84.81 159 LYS A C 1
ATOM 1265 O O . LYS A 1 159 ? -19.981 -8.276 10.916 1.00 84.81 159 LYS A O 1
ATOM 1270 N N . ARG A 1 160 ? -18.283 -7.472 12.159 1.00 74.44 160 ARG A N 1
ATOM 1271 C CA . ARG A 1 160 ? -17.272 -8.480 11.793 1.00 74.44 160 ARG A CA 1
ATOM 1272 C C . ARG A 1 160 ? -17.393 -9.758 12.621 1.00 74.44 160 ARG A C 1
ATOM 1274 O O . ARG A 1 160 ? -16.963 -10.802 12.088 1.00 74.44 160 ARG A O 1
#

Radius of gyration: 17.53 Å; Cα contacts (8 Å, |Δi|>4): 184; chains: 1; bounding box: 44×28×46 Å

Sequence (160 aa):
MSPSNLQKALIVAIKTGDLETVRVIIIASNNLKDVYFPNLKRTLIESIKNGHVELAKAIMTSDGFANIYNLKGALIEAMKGGHLKIARVIVASDRFKRNPFRDDEMFMEAIKGGHIEIAKTIITFDHFKNVFLSTLQRIFRQLSKDNHLKQEVLTEFNKR